Protein AF-A0A5E4BT09-F1 (afdb_monomer)

Sequence (51 aa):
MRTSLQAVALWGKNAPPHSITAIMITDDQQTIVTGSQEGQLCLWSLSPELK

Structure (mmCIF, N/CA/C/O backbone):
data_AF-A0A5E4BT09-F1
#
_entry.id   AF-A0A5E4BT09-F1
#
loop_
_atom_site.group_PDB
_atom_site.id
_atom_site.type_symbol
_atom_site.label_atom_id
_atom_site.label_alt_id
_atom_site.label_comp_id
_atom_site.label_asym_id
_atom_site.label_entity_id
_atom_site.label_seq_id
_atom_site.pdbx_PDB_ins_code
_atom_site.Cartn_x
_atom_site.Cartn_y
_atom_site.Cartn_z
_atom_site.occupancy
_atom_site.B_iso_or_equiv
_atom_site.auth_seq_id
_atom_site.auth_comp_id
_atom_site.auth_asym_id
_atom_site.auth_atom_id
_atom_site.pdbx_PDB_model_num
ATOM 1 N N . MET A 1 1 ? -14.341 27.400 -14.214 1.00 56.00 1 MET A N 1
ATOM 2 C CA . MET A 1 1 ? -13.039 27.001 -13.635 1.00 56.00 1 MET A CA 1
ATOM 3 C C . MET A 1 1 ? -13.126 25.514 -13.325 1.00 56.00 1 MET A C 1
ATOM 5 O O . MET A 1 1 ? -14.059 25.134 -12.633 1.00 56.00 1 MET A O 1
ATOM 9 N N . ARG A 1 2 ? -12.272 24.661 -13.907 1.00 58.66 2 ARG A N 1
ATOM 10 C CA . ARG A 1 2 ? -12.243 23.230 -13.556 1.00 58.66 2 ARG A CA 1
ATOM 11 C C . ARG A 1 2 ? -11.433 23.091 -12.272 1.00 58.66 2 ARG A C 1
ATOM 13 O O . ARG A 1 2 ? -10.252 23.420 -12.265 1.00 58.66 2 ARG A O 1
ATOM 20 N N . THR A 1 3 ? -12.070 22.661 -11.195 1.00 60.53 3 THR A N 1
ATOM 21 C CA . THR A 1 3 ? -11.392 22.279 -9.958 1.00 60.53 3 THR A CA 1
ATOM 22 C C . THR A 1 3 ? -10.552 21.034 -10.238 1.00 60.53 3 THR A C 1
ATOM 24 O O . THR A 1 3 ? -11.074 19.943 -10.442 1.00 60.53 3 THR A O 1
ATOM 27 N N . SER A 1 4 ? -9.235 21.213 -10.320 1.00 68.31 4 SER A N 1
ATOM 28 C CA . SER A 1 4 ? -8.278 20.107 -10.316 1.00 68.31 4 SER A CA 1
ATOM 29 C C . SER A 1 4 ? -8.279 19.502 -8.915 1.00 68.31 4 SER A C 1
ATOM 31 O O . SER A 1 4 ? -7.746 20.118 -7.992 1.00 68.31 4 SER A O 1
ATOM 33 N N . LEU A 1 5 ? -8.863 18.315 -8.745 1.00 67.00 5 LEU A N 1
ATOM 34 C CA . LEU A 1 5 ? -8.690 17.536 -7.522 1.00 67.00 5 LEU A CA 1
ATOM 35 C C . LEU A 1 5 ? -7.241 17.032 -7.510 1.00 67.00 5 LEU A C 1
ATOM 37 O O . LEU A 1 5 ? -6.888 16.137 -8.276 1.00 67.00 5 LEU A O 1
ATOM 41 N N . GLN A 1 6 ? -6.375 17.654 -6.712 1.00 61.16 6 GLN A N 1
ATOM 42 C CA . GLN A 1 6 ? -5.016 17.150 -6.552 1.00 61.16 6 GLN A CA 1
ATOM 43 C C . GLN A 1 6 ? -5.040 15.979 -5.578 1.00 61.16 6 GLN A C 1
ATOM 45 O O . GLN A 1 6 ? -5.428 16.131 -4.421 1.00 61.16 6 GLN A O 1
ATOM 50 N N . ALA A 1 7 ? -4.636 14.806 -6.059 1.00 59.12 7 ALA A N 1
ATOM 51 C CA . ALA A 1 7 ? -4.354 13.680 -5.190 1.00 59.12 7 ALA A CA 1
ATOM 52 C C . ALA A 1 7 ? -3.071 14.000 -4.411 1.00 59.12 7 ALA A C 1
ATOM 54 O O . ALA A 1 7 ? -1.983 14.044 -4.983 1.00 59.12 7 ALA A O 1
ATOM 55 N N . VAL A 1 8 ? -3.210 14.270 -3.116 1.00 62.44 8 VAL A N 1
ATOM 56 C CA . VAL A 1 8 ? -2.076 14.448 -2.209 1.00 62.44 8 VAL A CA 1
ATOM 57 C C . VAL A 1 8 ? -1.825 13.108 -1.532 1.00 62.44 8 VAL A C 1
ATOM 59 O O . VAL A 1 8 ? -2.673 12.623 -0.788 1.00 62.44 8 VAL A O 1
ATOM 62 N N . ALA A 1 9 ? -0.669 12.500 -1.791 1.00 64.44 9 ALA A N 1
ATOM 63 C CA . ALA A 1 9 ? -0.197 11.373 -0.998 1.00 64.44 9 ALA A CA 1
ATOM 64 C C . ALA A 1 9 ? 0.545 11.930 0.224 1.00 64.44 9 ALA A C 1
ATOM 66 O O . ALA A 1 9 ? 1.615 12.525 0.084 1.00 64.44 9 ALA A O 1
ATOM 67 N N . LEU A 1 10 ? -0.038 11.780 1.416 1.00 57.91 10 LEU A N 1
ATOM 68 C CA . LEU A 1 10 ? 0.658 12.061 2.668 1.00 57.91 10 LEU A CA 1
ATOM 69 C C . LEU A 1 10 ? 1.405 10.789 3.076 1.00 57.91 10 LEU A C 1
ATOM 71 O O . LEU A 1 10 ? 0.793 9.796 3.464 1.00 57.91 10 LEU A O 1
ATOM 75 N N . TRP A 1 11 ? 2.726 10.795 2.936 1.00 68.69 11 TRP A N 1
ATOM 76 C CA . TRP A 1 11 ? 3.546 9.687 3.415 1.00 68.69 11 TRP A CA 1
ATOM 77 C C . TRP A 1 11 ? 3.691 9.763 4.934 1.00 68.69 11 TRP A C 1
ATOM 79 O O . TRP A 1 11 ? 3.655 10.846 5.522 1.00 68.69 11 TRP A O 1
ATOM 89 N N . GLY A 1 12 ? 3.920 8.611 5.566 1.00 62.97 12 GLY A N 1
ATOM 90 C CA . GLY A 1 12 ? 4.483 8.588 6.912 1.00 62.97 12 GLY A CA 1
ATOM 91 C C . GLY A 1 12 ? 5.895 9.193 6.936 1.00 62.97 12 GLY A C 1
ATOM 92 O O . GLY A 1 12 ? 6.368 9.783 5.967 1.00 62.97 12 GLY A O 1
ATOM 93 N N . LYS A 1 13 ? 6.623 9.002 8.039 1.00 68.31 13 LYS A N 1
ATOM 94 C CA . LYS A 1 13 ? 7.980 9.556 8.222 1.00 68.31 13 LYS A CA 1
ATOM 95 C C . LYS A 1 13 ? 8.947 9.259 7.061 1.00 68.31 13 LYS A C 1
ATOM 97 O O . LYS A 1 13 ? 9.839 10.060 6.804 1.00 68.31 13 LYS A O 1
ATOM 102 N N . ASN A 1 14 ? 8.766 8.127 6.380 1.00 68.81 14 ASN A N 1
ATOM 103 C CA . ASN A 1 14 ? 9.562 7.727 5.227 1.00 68.81 14 ASN A CA 1
ATOM 104 C C . ASN A 1 14 ? 8.649 7.522 4.016 1.00 68.81 14 ASN A C 1
ATOM 106 O O . ASN A 1 14 ? 7.640 6.819 4.107 1.00 68.81 14 ASN A O 1
ATOM 110 N N . ALA A 1 15 ? 9.030 8.110 2.883 1.00 72.94 15 ALA A N 1
ATOM 111 C CA . ALA A 1 15 ? 8.410 7.808 1.603 1.00 72.94 15 ALA A CA 1
ATOM 112 C C . ALA A 1 15 ? 8.707 6.350 1.195 1.00 72.94 15 ALA A C 1
ATOM 114 O O . ALA A 1 15 ? 9.747 5.806 1.584 1.00 72.94 15 ALA A O 1
ATOM 115 N N . PRO A 1 16 ? 7.826 5.715 0.405 1.00 73.31 16 PRO A N 1
ATOM 116 C CA . PRO A 1 16 ? 8.118 4.416 -0.171 1.00 73.31 16 PRO A CA 1
ATOM 117 C C . PRO A 1 16 ? 9.379 4.498 -1.038 1.00 73.31 16 PRO A C 1
ATOM 119 O O . PRO A 1 16 ? 9.590 5.499 -1.726 1.00 73.31 16 PRO A O 1
ATOM 122 N N . PRO A 1 17 ? 10.209 3.445 -1.051 1.00 74.44 17 PRO A N 1
ATOM 123 C CA . PRO A 1 17 ? 11.448 3.431 -1.823 1.00 74.44 17 PRO A CA 1
ATOM 124 C C . PRO A 1 17 ? 11.217 3.286 -3.337 1.00 74.44 17 PRO A C 1
ATOM 126 O O . PRO A 1 17 ? 12.180 3.271 -4.098 1.00 74.44 17 PRO A O 1
ATOM 129 N N . HIS A 1 18 ? 9.964 3.150 -3.780 1.00 78.50 18 HIS A N 1
ATOM 130 C CA . HIS A 1 18 ? 9.603 2.768 -5.140 1.00 78.50 18 HIS A CA 1
ATOM 131 C C . HIS A 1 18 ? 8.448 3.605 -5.705 1.00 78.50 18 HIS A C 1
ATOM 133 O O . HIS A 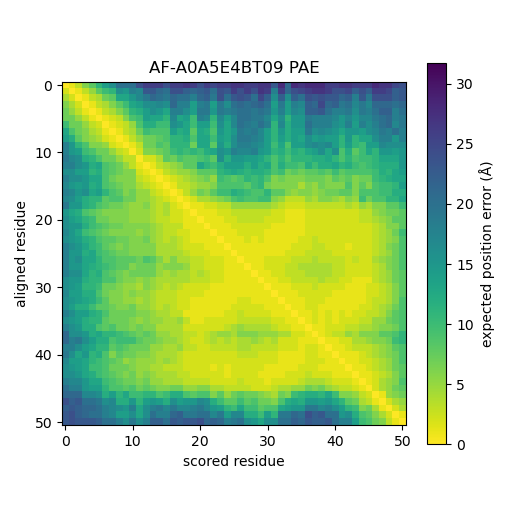1 18 ? 7.670 4.216 -4.969 1.00 78.50 18 HIS A O 1
ATOM 139 N N . SER A 1 19 ? 8.297 3.587 -7.034 1.00 85.19 19 SER A N 1
ATOM 140 C CA . SER A 1 19 ? 7.120 4.149 -7.706 1.00 85.19 19 SER A CA 1
ATOM 141 C C . SER A 1 19 ? 5.853 3.418 -7.260 1.00 85.19 19 SER A C 1
ATOM 143 O O . SER A 1 19 ? 5.882 2.204 -7.038 1.00 85.19 19 SER A O 1
ATOM 145 N N . ILE A 1 20 ? 4.744 4.144 -7.124 1.00 88.19 20 ILE A N 1
ATOM 146 C CA . ILE A 1 20 ? 3.440 3.549 -6.817 1.00 88.19 20 ILE A CA 1
ATOM 147 C C . ILE A 1 20 ? 2.593 3.546 -8.076 1.00 88.19 20 ILE A C 1
ATOM 149 O O . ILE A 1 20 ? 2.288 4.600 -8.629 1.00 88.19 20 ILE A O 1
ATOM 153 N N . THR A 1 21 ? 2.200 2.354 -8.508 1.00 91.56 21 THR A N 1
ATOM 154 C CA . THR A 1 21 ? 1.355 2.143 -9.689 1.00 91.56 21 THR A CA 1
ATOM 155 C C . THR A 1 21 ? -0.027 1.602 -9.338 1.00 91.56 21 THR A C 1
ATOM 157 O O . THR A 1 21 ? -0.922 1.637 -10.177 1.00 91.56 21 THR A O 1
ATOM 160 N N . ALA A 1 22 ? -0.217 1.117 -8.109 1.00 89.56 22 ALA A N 1
ATOM 161 C CA . ALA A 1 22 ? -1.491 0.615 -7.609 1.00 89.56 22 ALA A CA 1
ATOM 162 C C . ALA A 1 22 ? -1.630 0.867 -6.102 1.00 89.56 22 ALA A C 1
ATOM 164 O O . ALA A 1 22 ? -0.641 0.807 -5.366 1.00 89.56 22 ALA A O 1
ATOM 165 N N . ILE A 1 23 ? -2.862 1.120 -5.654 1.00 91.69 23 ILE A N 1
ATOM 166 C CA . ILE A 1 23 ? -3.227 1.322 -4.246 1.00 91.69 23 ILE A CA 1
ATOM 167 C C . ILE A 1 23 ? -4.502 0.525 -3.960 1.00 91.69 23 ILE A C 1
ATOM 169 O O . ILE A 1 23 ? -5.447 0.575 -4.746 1.00 91.69 23 ILE A O 1
ATOM 173 N N . MET A 1 24 ? -4.530 -0.184 -2.834 1.00 93.38 24 MET A N 1
ATOM 174 C CA . MET A 1 24 ? -5.685 -0.937 -2.345 1.00 93.38 24 MET A CA 1
ATOM 175 C C . MET A 1 24 ? -5.792 -0.797 -0.824 1.00 93.38 24 MET A C 1
ATOM 177 O O . MET A 1 24 ? -4.775 -0.673 -0.145 1.00 93.38 24 MET A O 1
ATOM 181 N N . ILE A 1 25 ? -7.011 -0.846 -0.292 1.00 91.38 25 ILE A N 1
ATOM 182 C CA . ILE A 1 25 ? -7.282 -0.986 1.145 1.00 91.38 25 ILE A CA 1
ATOM 183 C C . ILE A 1 25 ? -7.851 -2.389 1.362 1.00 91.38 25 ILE A C 1
ATOM 185 O O . ILE A 1 25 ? -8.673 -2.837 0.564 1.00 91.38 25 ILE A O 1
ATOM 189 N N . THR A 1 26 ? -7.386 -3.095 2.391 1.00 91.31 26 THR A N 1
ATOM 190 C CA . THR A 1 26 ? -7.923 -4.411 2.762 1.00 91.31 26 THR A CA 1
ATOM 191 C C . THR A 1 26 ? -9.376 -4.307 3.227 1.00 91.31 26 THR A C 1
ATOM 193 O O . THR A 1 26 ? -9.792 -3.274 3.745 1.00 91.31 26 THR A O 1
ATOM 196 N N . ASP A 1 27 ? -10.157 -5.381 3.084 1.00 92.88 27 ASP A N 1
ATOM 197 C CA . ASP A 1 27 ? -11.584 -5.375 3.459 1.00 92.88 27 ASP A CA 1
ATOM 198 C C . ASP A 1 27 ? -11.817 -5.066 4.948 1.00 92.88 27 ASP A C 1
ATOM 200 O O . ASP A 1 27 ? -12.830 -4.473 5.317 1.00 92.88 27 ASP A O 1
ATOM 204 N N . ASP A 1 28 ? -10.860 -5.426 5.809 1.00 91.56 28 ASP A N 1
ATOM 205 C CA . ASP A 1 28 ? -10.881 -5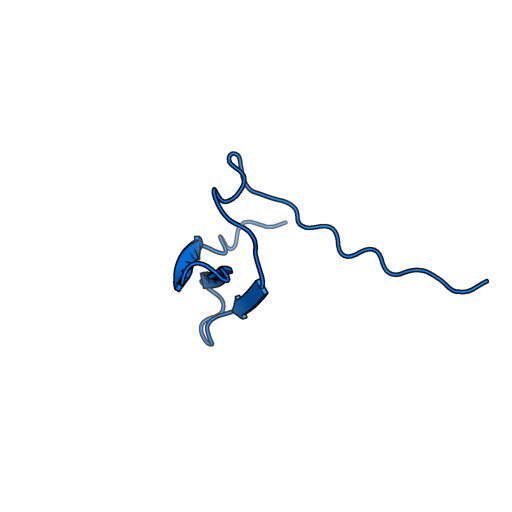.093 7.237 1.00 91.56 28 ASP A CA 1
ATOM 206 C C . ASP A 1 28 ? -10.533 -3.622 7.532 1.00 91.56 28 ASP A C 1
ATOM 208 O O . ASP A 1 28 ? -10.613 -3.192 8.679 1.00 91.56 28 ASP A O 1
ATOM 212 N N . GLN A 1 29 ? -10.165 -2.847 6.507 1.00 88.38 29 GLN A N 1
ATOM 213 C CA . GLN A 1 29 ? -9.776 -1.436 6.568 1.00 88.38 29 GLN A CA 1
ATOM 214 C C . GLN A 1 29 ? -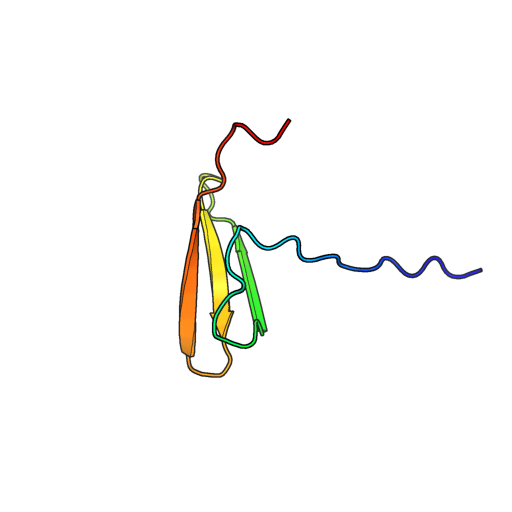8.595 -1.140 7.502 1.00 88.38 29 GLN A C 1
ATOM 216 O O . GLN A 1 29 ? -8.389 0.006 7.896 1.00 88.38 29 GLN A O 1
ATOM 221 N N . GLN A 1 30 ? -7.784 -2.147 7.829 1.00 89.31 30 GLN A N 1
ATOM 222 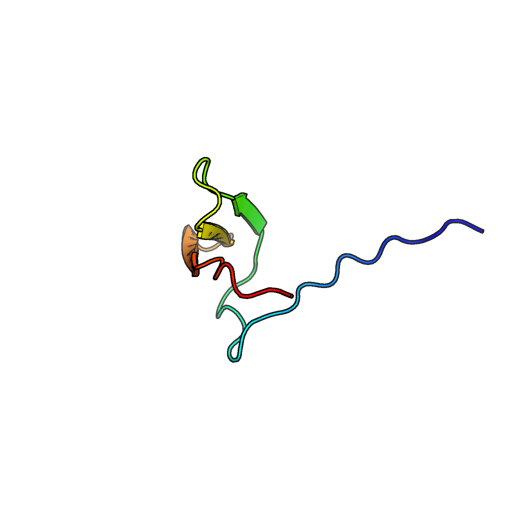C CA . GLN A 1 30 ? -6.627 -1.973 8.711 1.00 89.31 30 GLN A CA 1
ATOM 223 C C . GLN A 1 30 ? -5.320 -1.760 7.951 1.00 89.31 30 GLN A C 1
ATOM 225 O O . GLN A 1 30 ? -4.335 -1.322 8.546 1.00 89.31 30 GLN A O 1
ATOM 230 N N . THR A 1 31 ? -5.278 -2.068 6.652 1.00 89.38 31 THR A N 1
ATOM 231 C CA . THR A 1 31 ? -4.036 -2.033 5.874 1.00 89.38 31 THR A CA 1
ATOM 232 C C . THR A 1 31 ? -4.229 -1.381 4.509 1.00 89.38 31 THR A C 1
ATOM 234 O O . THR A 1 31 ? -5.120 -1.749 3.746 1.00 89.38 31 THR A O 1
ATOM 237 N N . ILE A 1 32 ? -3.340 -0.449 4.164 1.00 90.81 32 ILE A N 1
ATOM 238 C CA . ILE A 1 32 ? -3.134 -0.010 2.781 1.00 90.81 32 ILE A CA 1
ATOM 239 C C . ILE A 1 32 ? -2.039 -0.879 2.170 1.00 90.81 32 ILE A C 1
ATOM 241 O O . ILE A 1 32 ? -0.983 -1.084 2.768 1.00 90.81 32 ILE A O 1
ATOM 245 N N . VAL A 1 33 ? -2.272 -1.344 0.950 1.00 91.12 33 VAL A N 1
ATOM 246 C CA . VAL A 1 33 ? -1.284 -2.030 0.120 1.00 91.12 33 VAL A CA 1
ATOM 247 C C . VAL A 1 33 ? -0.940 -1.133 -1.058 1.00 91.12 33 V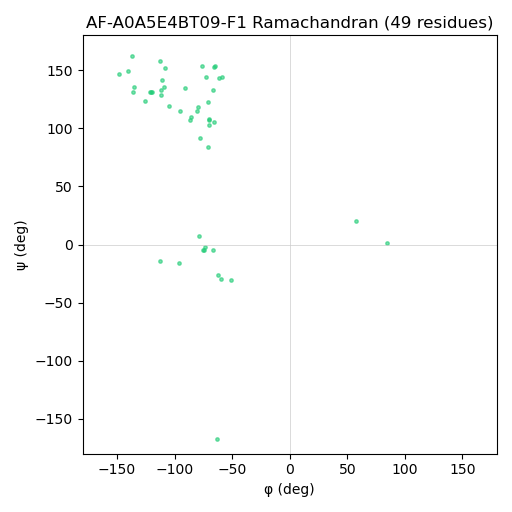AL A C 1
ATOM 249 O O . VAL A 1 33 ? -1.828 -0.661 -1.771 1.00 91.12 33 VAL A O 1
ATOM 252 N N . THR A 1 34 ? 0.350 -0.911 -1.285 1.00 91.75 34 THR A N 1
ATOM 253 C CA . THR A 1 34 ? 0.845 -0.168 -2.449 1.00 91.75 34 THR A CA 1
ATOM 254 C C . THR A 1 34 ? 1.757 -1.047 -3.284 1.00 91.75 34 THR A C 1
ATOM 256 O O . THR A 1 34 ? 2.674 -1.656 -2.735 1.00 91.75 34 THR A O 1
ATOM 259 N N . GLY A 1 35 ? 1.527 -1.084 -4.596 1.00 91.44 35 GLY A N 1
ATOM 260 C CA . GLY A 1 35 ? 2.337 -1.853 -5.539 1.00 91.44 35 GLY A CA 1
ATOM 261 C C . GLY A 1 35 ? 3.221 -0.982 -6.424 1.00 91.44 35 GLY A C 1
ATOM 262 O O . GLY A 1 35 ? 2.877 0.166 -6.717 1.00 91.44 35 GLY A O 1
ATOM 263 N N . SER A 1 36 ? 4.342 -1.553 -6.860 1.00 91.75 36 SER A N 1
ATOM 264 C CA . SER A 1 36 ? 5.289 -0.944 -7.796 1.00 91.75 36 SER A CA 1
ATOM 265 C C . SER A 1 36 ? 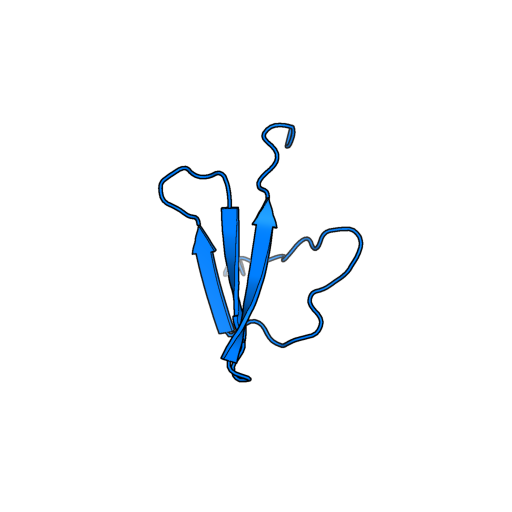5.331 -1.664 -9.141 1.00 91.75 36 SER A C 1
ATOM 267 O O . SER A 1 36 ? 5.067 -2.863 -9.225 1.00 91.75 36 SER A O 1
ATOM 269 N N . GLN A 1 37 ? 5.779 -0.955 -10.180 1.00 90.62 37 GLN A N 1
ATOM 270 C CA . GLN A 1 37 ? 6.130 -1.554 -11.469 1.00 90.62 37 GLN A CA 1
ATOM 271 C C . GLN A 1 37 ? 7.288 -2.561 -11.357 1.00 90.62 37 GLN A C 1
ATOM 273 O O . GLN A 1 37 ? 7.357 -3.502 -12.140 1.00 90.62 37 GLN A O 1
ATOM 278 N N . GLU A 1 38 ? 8.147 -2.398 -10.347 1.00 89.88 38 GLU A N 1
ATOM 279 C CA . GLU A 1 38 ? 9.250 -3.310 -10.007 1.00 89.88 38 GLU A CA 1
ATOM 280 C C . GLU A 1 38 ? 8.756 -4.613 -9.331 1.00 89.88 38 GLU A C 1
ATOM 282 O O . GLU A 1 38 ? 9.549 -5.496 -9.017 1.00 89.88 38 GLU A O 1
ATOM 287 N N . GLY A 1 39 ? 7.449 -4.735 -9.049 1.00 86.94 39 GLY A N 1
ATOM 288 C CA . GLY A 1 39 ? 6.842 -5.902 -8.392 1.00 86.94 39 GLY A CA 1
ATOM 289 C C . GLY A 1 39 ? 6.897 -5.888 -6.859 1.00 86.94 39 GLY A C 1
ATOM 290 O O . GLY A 1 39 ? 6.422 -6.820 -6.215 1.00 86.94 39 GLY A O 1
ATOM 291 N N . GLN A 1 40 ? 7.450 -4.834 -6.258 1.00 88.69 40 GLN A N 1
ATOM 292 C CA . GLN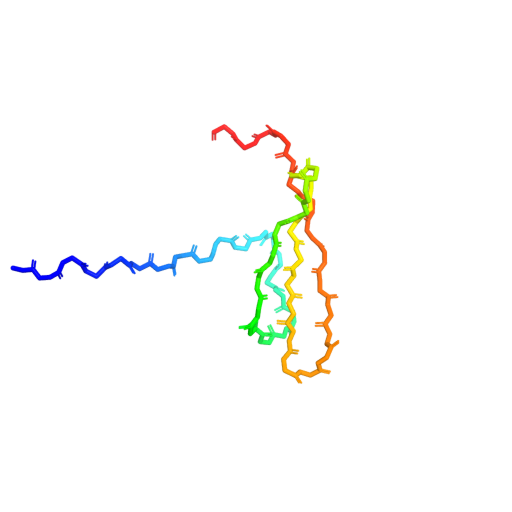 A 1 40 ? 7.482 -4.651 -4.806 1.00 88.69 40 GLN A CA 1
ATOM 293 C C . GLN A 1 40 ? 6.099 -4.281 -4.263 1.00 88.69 40 GLN A C 1
ATOM 295 O O . GLN A 1 40 ? 5.348 -3.535 -4.899 1.00 88.69 40 GLN A O 1
ATOM 300 N N . LEU A 1 41 ? 5.796 -4.780 -3.063 1.00 90.44 41 LEU A N 1
ATOM 301 C CA . LEU A 1 41 ? 4.599 -4.437 -2.303 1.00 90.44 41 LEU A CA 1
ATOM 302 C C . LEU A 1 41 ? 5.008 -3.830 -0.957 1.00 90.44 41 LEU A C 1
ATOM 304 O O . LEU A 1 41 ? 5.814 -4.413 -0.231 1.00 90.44 41 LEU A O 1
ATOM 308 N N . CYS A 1 42 ? 4.412 -2.693 -0.604 1.00 88.00 42 CYS A N 1
ATOM 309 C CA . CYS A 1 42 ? 4.497 -2.119 0.739 1.00 88.00 42 CYS A CA 1
ATOM 310 C C . CYS A 1 42 ? 3.141 -2.196 1.440 1.00 88.00 42 CYS A C 1
ATOM 312 O O . CYS A 1 42 ? 2.096 -1.977 0.822 1.00 88.00 42 CYS A O 1
ATOM 314 N N . LEU A 1 43 ? 3.187 -2.493 2.740 1.00 89.38 43 LEU A N 1
ATOM 315 C CA . LEU A 1 43 ? 2.032 -2.563 3.628 1.00 89.38 43 LEU A CA 1
ATOM 316 C C . LEU A 1 43 ? 2.103 -1.415 4.629 1.00 89.38 43 LEU A C 1
ATOM 318 O O . LEU A 1 43 ? 3.145 -1.189 5.247 1.00 89.38 43 LEU A O 1
ATOM 322 N N . TRP A 1 44 ? 0.987 -0.721 4.802 1.00 85.88 44 TRP A N 1
ATOM 323 C CA . TRP A 1 44 ? 0.863 0.402 5.720 1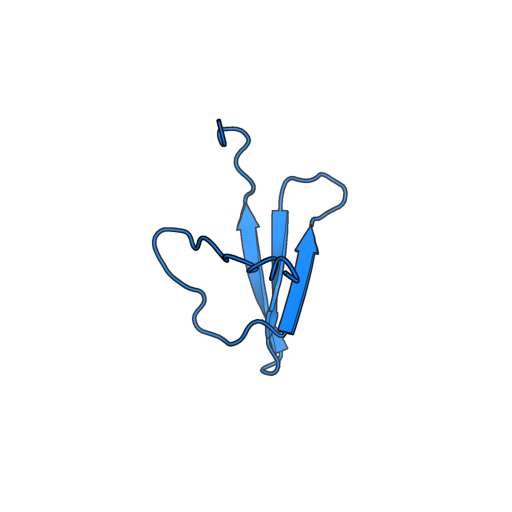.00 85.88 44 TRP A CA 1
ATOM 324 C C . TRP A 1 44 ? -0.299 0.135 6.659 1.00 85.88 44 TRP A C 1
ATOM 326 O O . TRP A 1 44 ? -1.420 -0.066 6.200 1.00 85.88 44 TRP A O 1
ATOM 336 N N . SER A 1 45 ? -0.051 0.155 7.964 1.00 86.00 45 SER A N 1
ATOM 337 C CA . SER A 1 45 ? -1.129 0.077 8.945 1.00 86.00 45 SER A CA 1
ATOM 338 C C . SER A 1 45 ? -1.925 1.380 8.943 1.00 86.00 45 SER A C 1
ATOM 340 O O . SER A 1 45 ? -1.367 2.457 9.158 1.00 86.00 45 SER A O 1
ATOM 342 N N . LEU A 1 46 ? -3.230 1.274 8.706 1.00 81.19 46 LEU A N 1
ATOM 343 C CA . LEU A 1 46 ? -4.195 2.330 8.976 1.00 81.19 46 LEU A CA 1
ATOM 344 C C . LEU A 1 46 ? -4.461 2.318 10.477 1.00 81.19 46 LEU A C 1
ATOM 346 O O . LEU A 1 46 ? -5.296 1.565 10.974 1.00 81.19 46 LEU A O 1
ATOM 350 N N . SER A 1 47 ? -3.697 3.114 11.217 1.00 71.56 47 SER A N 1
ATOM 351 C CA . SER A 1 47 ? -3.953 3.294 12.637 1.00 71.56 47 SER A CA 1
ATOM 352 C C . SER A 1 47 ? -5.288 4.032 12.814 1.00 71.56 47 SER A C 1
ATOM 354 O O . SER A 1 47 ? -5.506 5.060 12.166 1.00 71.56 47 SER A O 1
ATOM 356 N N . PRO A 1 48 ? -6.184 3.569 13.700 1.00 65.75 48 PRO A N 1
ATOM 357 C CA . PRO A 1 48 ? -7.469 4.224 13.943 1.00 65.75 48 PRO A CA 1
ATOM 358 C C . PRO A 1 48 ? -7.336 5.614 14.592 1.00 65.75 48 PRO A C 1
ATOM 360 O O . PRO A 1 48 ? -8.336 6.309 14.755 1.00 65.75 48 PRO A O 1
ATOM 363 N N . GLU A 1 49 ? -6.128 6.055 14.960 1.00 59.50 49 GLU A N 1
ATOM 364 C CA . GLU A 1 49 ? -5.897 7.359 15.594 1.00 59.50 49 GLU A CA 1
ATOM 365 C C . GLU A 1 49 ? -5.892 8.558 14.628 1.00 59.50 49 GLU A C 1
ATOM 367 O O . GLU A 1 49 ? -5.573 9.672 15.052 1.00 59.50 49 GLU A O 1
ATOM 372 N N . LEU A 1 50 ? -6.243 8.372 13.351 1.00 52.22 50 LEU A N 1
ATOM 373 C CA . LEU A 1 50 ? -6.357 9.468 12.387 1.00 52.22 50 LEU A CA 1
ATOM 374 C C . LEU A 1 50 ? -7.596 10.338 1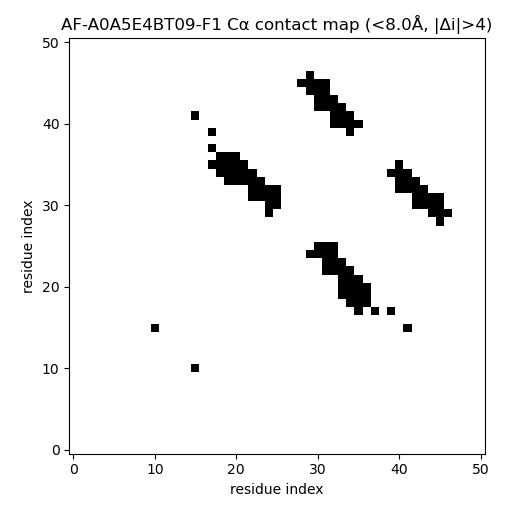2.708 1.00 52.22 50 LEU A C 1
ATOM 376 O O . LEU A 1 50 ? -8.682 10.114 12.178 1.00 52.22 50 LEU A O 1
ATOM 380 N N . LYS A 1 51 ? -7.432 11.289 13.638 1.00 39.59 51 LYS A N 1
ATOM 381 C CA . LYS A 1 51 ? -8.405 12.345 13.971 1.00 39.59 51 LYS A CA 1
ATOM 382 C C . LYS A 1 51 ? -8.323 13.531 13.020 1.00 39.59 51 LYS A C 1
ATOM 384 O O . LYS A 1 51 ? -7.188 13.912 12.658 1.00 39.59 51 LYS A O 1
#

pLDDT: mean 78.04, std 14.01, range [39.59, 93.38]

InterPro domains:
  IPR036322 WD40-repeat-containing domain superfamily [SSF50978] (16-46)
  IPR049916 WD repeat-containing protein 72-like [PTHR44099] (5-49)

Solvent-accessible surface area (backbone atoms only — not comparable to full-atom values): 3564 Å² total; per-residue (Å²): 134,85,82,79,83,76,87,75,84,82,63,65,100,63,71,75,98,62,65,78,77,44,78,48,68,44,96,85,61,45,35,38,40,37,31,27,90,86,70,49,74,49,81,40,77,51,66,87,79,79,123

Mean predicted aligned error: 8.33 Å

Secondary structure (DSSP, 8-state):
------------SS--SS---EEEE-TTSSEEEEE-TTS-EEEEE--TT--

Organism: Marmota monax (NCBI:txid9995)

Nearest PDB structures (foldseek):
  5grs-assembly1_A  TM=5.920E-01  e=6.645E-01  Schizosaccharomyces pombe 972h-
  8j07-assembly1_i8  TM=8.238E-01  e=3.722E+00  Homo sapiens
  3mzl-assembly2_E  TM=6.856E-01  e=4.229E+00  Saccharomyces cerevisiae
  8adl-assembly1_N  TM=6.789E-01  e=4.805E+00  Saccharomyces cerevisiae
  3wwn-assembly1_B-2  TM=2.916E-01  e=2.538E+00  Thermus thermophilus HB27

Foldseek 3Di:
DDPDPDDDDDDDPDDDPADFPDWDADPVNQWIWTAHPVGDIDIDGPDPPPD

Radius of gyration: 13.05 Å; Cα contacts (8 Å, |Δi|>4): 56; chains: 1; bounding box: 24×33×29 Å